Protein AF-K6TXE6-F1 (afdb_monomer)

Foldseek 3Di:
DVPVVVVVVVVVVVVVVVVVVVVVVVVVVVVLVLVQAAAAAEELQDPDADEAEHAPQSRDPVCCPPPNQKGKHKLDDDQRYADQDPDWFWKAKDWPQWPFDKFKDFPDPQQDRVRRTRVDTAGHRGGTMMMIITRFDNVQSPAQFSIWTKIWIAGDPPRHTRDIHTYTYGYPD

Solvent-accessible surface area (backbone atoms only — not comparable to full-atom values): 9444 Å² total; per-residue (Å²): 124,71,68,65,57,53,53,51,51,53,52,50,50,52,47,50,50,53,53,50,51,50,54,51,49,54,54,52,51,56,57,51,56,62,74,62,40,51,62,49,76,43,51,47,69,51,93,74,60,74,70,45,76,44,53,64,63,75,54,55,71,68,48,58,68,79,45,57,41,63,46,47,41,30,23,54,99,58,71,12,36,29,31,69,40,98,53,69,42,41,45,30,52,45,82,41,77,50,83,46,54,72,49,63,45,52,87,46,87,44,50,39,62,90,80,30,27,38,79,51,62,42,43,55,80,34,55,44,45,45,39,38,35,37,51,39,55,72,86,41,61,79,32,58,74,45,38,45,33,33,44,37,33,22,32,64,92,77,64,46,77,55,38,59,40,40,37,38,34,31,24,84,117

Structure (mmCIF, N/CA/C/O backbone):
data_AF-K6TXE6-F1
#
_entry.id   AF-K6TXE6-F1
#
loop_
_atom_site.group_PDB
_atom_site.id
_atom_site.type_symbol
_atom_site.label_atom_id
_atom_site.label_alt_id
_atom_site.label_comp_id
_atom_site.label_asym_id
_atom_site.label_entity_id
_atom_site.label_seq_id
_atom_site.pdbx_PDB_ins_code
_atom_site.Cartn_x
_atom_site.Cartn_y
_atom_site.Cartn_z
_atom_site.occupancy
_atom_site.B_iso_or_equiv
_atom_site.auth_seq_id
_atom_site.auth_comp_id
_atom_site.auth_asym_id
_atom_site.auth_atom_id
_atom_site.pdbx_PDB_model_num
ATOM 1 N N . MET A 1 1 ? 56.392 28.991 -5.593 1.00 51.69 1 MET A N 1
ATOM 2 C CA . MET A 1 1 ? 55.156 29.106 -4.774 1.00 51.69 1 MET A CA 1
ATOM 3 C C . MET A 1 1 ? 53.835 29.228 -5.558 1.00 51.69 1 MET A C 1
ATOM 5 O O . MET A 1 1 ? 52.816 28.867 -4.988 1.00 51.69 1 MET A O 1
ATOM 9 N N . LYS A 1 2 ? 53.797 29.640 -6.842 1.00 54.75 2 LYS A N 1
ATOM 10 C CA . LYS A 1 2 ? 52.536 29.821 -7.612 1.00 54.75 2 LYS A CA 1
ATOM 11 C C . LYS A 1 2 ? 51.724 28.534 -7.902 1.00 54.75 2 LYS A C 1
ATOM 13 O O . LYS A 1 2 ? 50.501 28.566 -7.829 1.00 54.75 2 LYS A O 1
ATOM 18 N N . ASN A 1 3 ? 52.370 27.384 -8.136 1.00 59.72 3 ASN A N 1
ATOM 19 C CA . ASN A 1 3 ? 51.672 26.141 -8.529 1.00 59.72 3 ASN A CA 1
ATOM 20 C C . ASN A 1 3 ? 50.821 25.477 -7.430 1.00 59.72 3 ASN A C 1
ATOM 22 O O . ASN A 1 3 ? 49.844 24.798 -7.743 1.00 59.72 3 ASN A O 1
ATOM 26 N N . LYS A 1 4 ? 51.159 25.656 -6.144 1.00 60.91 4 LYS A N 1
ATOM 27 C CA . LYS A 1 4 ? 50.385 25.059 -5.036 1.00 60.91 4 LYS A CA 1
ATOM 28 C C . LYS A 1 4 ? 49.002 25.706 -4.894 1.00 60.91 4 LYS A C 1
ATOM 30 O O . LYS A 1 4 ? 48.048 25.012 -4.560 1.00 60.91 4 LYS A O 1
ATOM 35 N N . ASN A 1 5 ? 48.890 27.000 -5.196 1.00 69.69 5 ASN A N 1
ATOM 36 C CA . ASN A 1 5 ? 47.626 27.731 -5.107 1.00 69.69 5 ASN A CA 1
ATOM 37 C C . ASN A 1 5 ? 46.694 27.389 -6.276 1.00 69.69 5 ASN A C 1
ATOM 39 O O . ASN A 1 5 ? 45.509 27.176 -6.054 1.00 69.69 5 ASN A O 1
ATOM 43 N N . ILE A 1 6 ? 47.235 27.210 -7.487 1.00 77.50 6 ILE A N 1
ATOM 44 C CA . ILE A 1 6 ? 46.453 26.796 -8.665 1.00 77.50 6 ILE A CA 1
ATOM 45 C C . ILE A 1 6 ? 45.873 25.386 -8.479 1.00 77.50 6 ILE A C 1
ATOM 47 O O . ILE A 1 6 ? 44.687 25.181 -8.712 1.00 77.50 6 ILE A O 1
ATOM 51 N N . LYS A 1 7 ? 46.660 24.421 -7.975 1.00 76.38 7 LYS A N 1
ATOM 52 C CA . LYS A 1 7 ? 46.147 23.070 -7.674 1.00 76.38 7 LYS A CA 1
ATOM 53 C C . LYS A 1 7 ? 45.032 23.089 -6.626 1.00 76.38 7 LYS A C 1
ATOM 55 O O . LYS A 1 7 ? 44.045 22.385 -6.792 1.00 76.38 7 LYS A O 1
ATOM 60 N N . LYS A 1 8 ? 45.156 23.913 -5.579 1.00 80.69 8 LYS A N 1
ATOM 61 C CA . LYS A 1 8 ? 44.095 24.082 -4.572 1.00 80.69 8 LYS A CA 1
ATOM 62 C C . LYS A 1 8 ? 42.823 24.686 -5.168 1.00 80.69 8 LYS A C 1
ATOM 64 O O . LYS A 1 8 ? 41.741 24.235 -4.820 1.00 80.69 8 LYS A O 1
ATOM 69 N N . ILE A 1 9 ? 42.950 25.647 -6.084 1.00 84.50 9 ILE A N 1
ATOM 70 C CA . ILE A 1 9 ? 41.806 26.240 -6.791 1.00 84.50 9 ILE A CA 1
ATOM 71 C C . ILE A 1 9 ? 41.118 25.194 -7.673 1.00 84.50 9 ILE A C 1
ATOM 73 O O . ILE A 1 9 ? 39.905 25.057 -7.591 1.00 84.50 9 ILE A O 1
ATOM 77 N N . ILE A 1 10 ? 41.873 24.406 -8.446 1.00 85.62 10 ILE A N 1
ATOM 78 C CA . ILE A 1 10 ? 41.312 23.342 -9.298 1.00 85.62 10 ILE A CA 1
ATOM 79 C C . ILE A 1 10 ? 40.612 22.271 -8.454 1.00 85.62 10 ILE A C 1
ATOM 81 O O . ILE A 1 10 ? 39.493 21.883 -8.772 1.00 85.62 10 ILE A O 1
ATOM 85 N N . VAL A 1 11 ? 41.241 21.816 -7.365 1.00 86.88 11 VAL A N 1
ATOM 86 C CA . VAL A 1 11 ? 40.638 20.828 -6.455 1.00 86.88 11 VAL A CA 1
ATOM 87 C C . VAL A 1 11 ? 39.376 21.390 -5.806 1.00 86.88 11 VAL A C 1
ATOM 89 O O . VAL A 1 11 ? 38.367 20.698 -5.778 1.00 86.88 11 VAL A O 1
ATOM 92 N N . SER A 1 12 ? 39.399 22.645 -5.348 1.00 85.88 12 SER A N 1
ATOM 93 C CA . SER A 1 12 ? 38.227 23.317 -4.775 1.00 85.88 12 SER A CA 1
ATOM 94 C C . SER A 1 12 ? 37.095 23.465 -5.795 1.00 85.88 12 SER A C 1
ATOM 96 O O . SER A 1 12 ? 35.938 23.222 -5.473 1.00 85.88 12 SER A O 1
ATOM 98 N N . PHE A 1 13 ? 37.426 23.795 -7.046 1.00 88.94 13 PHE A N 1
ATOM 99 C CA . PHE A 1 13 ? 36.456 23.936 -8.129 1.00 88.94 13 PHE A CA 1
ATOM 100 C C . PHE A 1 13 ? 35.832 22.592 -8.525 1.00 88.94 13 PHE A C 1
ATOM 102 O O . PHE A 1 13 ? 34.618 22.499 -8.676 1.00 88.94 13 PHE A O 1
ATOM 109 N N . MET A 1 14 ? 36.638 21.529 -8.614 1.00 88.25 14 MET A N 1
ATOM 110 C CA . MET A 1 14 ? 36.147 20.159 -8.802 1.00 88.25 14 MET A CA 1
ATOM 111 C C . MET A 1 14 ? 35.228 19.734 -7.656 1.00 88.25 14 MET A C 1
ATOM 113 O O . MET A 1 14 ? 34.134 19.235 -7.909 1.00 88.25 14 MET A O 1
ATOM 117 N N . LEU A 1 15 ? 35.630 19.996 -6.407 1.00 89.50 15 LEU A N 1
ATOM 118 C CA . LEU A 1 15 ? 34.803 19.726 -5.232 1.00 89.50 15 LEU A CA 1
ATOM 119 C C . LEU A 1 15 ? 33.471 20.468 -5.331 1.00 89.50 15 LEU A C 1
ATOM 121 O O . LEU A 1 15 ? 32.432 19.826 -5.246 1.00 89.50 15 LEU A O 1
ATOM 125 N N . PHE A 1 16 ? 33.500 21.770 -5.619 1.00 89.88 16 PHE A N 1
ATOM 126 C CA . PHE A 1 16 ? 32.311 22.605 -5.783 1.00 89.88 16 PHE A CA 1
ATOM 127 C C . PHE A 1 16 ? 31.367 22.092 -6.878 1.00 89.88 16 PHE A C 1
ATOM 129 O O . PHE A 1 16 ? 30.156 22.042 -6.665 1.00 89.88 16 PHE A O 1
ATOM 136 N N . ILE A 1 17 ? 31.898 21.666 -8.029 1.00 89.62 17 ILE A N 1
ATOM 137 C CA . ILE A 1 17 ? 31.092 21.057 -9.096 1.00 89.62 17 ILE A CA 1
ATOM 138 C C . ILE A 1 17 ? 30.454 19.757 -8.600 1.00 89.62 17 ILE A C 1
ATOM 140 O O . ILE A 1 17 ? 29.251 19.567 -8.768 1.00 89.62 17 ILE A O 1
ATOM 144 N N . THR A 1 18 ? 31.219 18.874 -7.952 1.00 85.69 18 THR A N 1
ATOM 145 C CA . THR A 1 18 ? 30.689 17.589 -7.466 1.00 85.69 18 THR A CA 1
ATOM 146 C C . THR A 1 18 ? 29.635 17.749 -6.367 1.00 85.69 18 THR A C 1
ATOM 148 O O . THR A 1 18 ? 28.613 17.061 -6.407 1.00 85.69 18 THR A O 1
ATOM 151 N N . THR A 1 19 ? 29.800 18.684 -5.425 1.00 85.19 19 THR A N 1
ATOM 152 C CA . THR A 1 19 ? 28.760 18.979 -4.424 1.00 85.19 19 THR A CA 1
ATOM 153 C C . THR A 1 19 ? 27.543 19.648 -5.047 1.00 85.19 19 THR A C 1
ATOM 155 O O . THR A 1 19 ? 26.418 19.294 -4.710 1.00 85.19 19 THR A O 1
ATOM 158 N N . SER A 1 20 ? 27.730 20.556 -6.006 1.00 82.00 20 SER A N 1
ATOM 159 C CA . SER A 1 20 ? 26.603 21.199 -6.692 1.00 82.00 20 SER A CA 1
ATOM 160 C C . SER A 1 20 ? 25.778 20.184 -7.489 1.00 82.00 20 SER A C 1
ATOM 162 O O . SER A 1 20 ? 24.554 20.155 -7.374 1.00 82.00 20 SER A O 1
ATOM 164 N N . LEU A 1 21 ? 26.436 19.294 -8.240 1.00 82.88 21 LEU A N 1
ATOM 165 C CA . LEU A 1 21 ? 25.768 18.238 -9.006 1.00 82.88 21 LEU A CA 1
ATOM 166 C C . LEU A 1 21 ? 25.046 17.232 -8.104 1.00 82.88 21 LEU A C 1
ATOM 168 O O . LEU A 1 21 ? 23.936 16.819 -8.432 1.00 82.88 21 LEU A O 1
ATOM 172 N N . THR A 1 22 ? 25.626 16.859 -6.960 1.00 77.00 22 THR A N 1
ATOM 173 C CA . THR A 1 22 ? 24.961 15.942 -6.018 1.00 77.00 22 THR A CA 1
ATOM 174 C C . THR A 1 22 ? 23.743 16.582 -5.356 1.00 77.00 22 THR A C 1
ATOM 176 O O . THR A 1 22 ? 22.701 15.935 -5.287 1.00 77.00 22 THR A O 1
ATOM 179 N N . ILE A 1 23 ? 23.806 17.855 -4.947 1.00 77.25 23 ILE A N 1
ATOM 180 C CA . ILE A 1 23 ? 22.653 18.569 -4.365 1.00 77.25 23 ILE A CA 1
ATOM 181 C C . ILE A 1 23 ? 21.515 18.698 -5.386 1.00 77.25 23 ILE A C 1
ATOM 183 O O . ILE A 1 23 ? 20.365 18.387 -5.069 1.00 77.25 23 ILE A O 1
ATOM 187 N N . ILE A 1 24 ? 21.828 19.106 -6.620 1.00 72.88 24 ILE A N 1
ATOM 188 C CA . ILE A 1 24 ? 20.832 19.227 -7.695 1.00 72.88 24 ILE A CA 1
ATOM 189 C C . ILE A 1 24 ? 20.238 17.851 -8.023 1.00 72.88 24 ILE A C 1
ATOM 191 O O . ILE A 1 24 ? 19.017 17.721 -8.122 1.00 72.88 24 ILE A O 1
ATOM 195 N N . GLY A 1 25 ? 21.078 16.818 -8.129 1.00 69.88 25 GLY A N 1
ATOM 196 C CA . GLY A 1 25 ? 20.651 15.444 -8.393 1.00 69.88 25 GLY A CA 1
ATOM 197 C C . GLY A 1 25 ? 19.723 14.889 -7.311 1.00 69.88 25 GLY A C 1
ATOM 198 O O . GLY A 1 25 ? 18.673 14.337 -7.633 1.00 69.88 25 GLY A O 1
ATOM 199 N N . LEU A 1 26 ? 20.050 15.096 -6.031 1.00 70.75 26 LEU A N 1
ATOM 200 C CA . LEU A 1 26 ? 19.213 14.674 -4.901 1.00 70.75 26 LEU A CA 1
ATOM 201 C C . LEU A 1 26 ? 17.864 15.409 -4.874 1.00 70.75 26 LEU A C 1
ATOM 203 O O . LEU A 1 26 ? 16.829 14.787 -4.626 1.00 70.75 26 LEU A O 1
ATOM 207 N N . GLY A 1 27 ? 17.856 16.714 -5.163 1.00 67.06 27 GLY A N 1
ATOM 208 C CA . GLY A 1 27 ? 16.628 17.510 -5.248 1.00 67.06 27 GLY A CA 1
ATOM 209 C C . GLY A 1 27 ? 15.707 17.056 -6.383 1.00 67.06 27 GLY A C 1
ATOM 210 O O . GLY A 1 27 ? 14.511 16.848 -6.166 1.00 67.06 27 GLY A O 1
ATOM 211 N N . TYR A 1 28 ? 16.263 16.833 -7.578 1.00 68.62 28 TYR A N 1
ATOM 212 C CA . TYR A 1 28 ? 15.516 16.296 -8.721 1.00 68.62 28 TYR A CA 1
ATOM 213 C C . TYR A 1 28 ? 14.968 14.895 -8.445 1.00 68.62 28 TYR A C 1
ATOM 215 O O . TYR A 1 28 ? 13.803 14.626 -8.738 1.00 68.62 28 TYR A O 1
ATOM 223 N N . TYR A 1 29 ? 15.772 14.024 -7.832 1.00 65.12 29 TYR A N 1
ATOM 224 C CA . TYR A 1 29 ? 15.369 12.662 -7.490 1.00 65.12 29 TYR A CA 1
ATOM 225 C C . TYR A 1 29 ? 14.166 12.641 -6.537 1.00 65.12 29 TYR A C 1
ATOM 227 O O . TYR A 1 29 ? 13.167 11.976 -6.812 1.00 65.12 29 TYR A O 1
ATOM 235 N N . LYS A 1 30 ? 14.204 13.438 -5.459 1.00 64.56 30 LYS A N 1
ATOM 236 C CA . LYS A 1 30 ? 13.094 13.538 -4.496 1.00 64.56 30 LYS A CA 1
ATOM 237 C C . LYS A 1 30 ? 11.803 14.047 -5.147 1.00 64.56 30 LYS A C 1
ATOM 239 O O . LYS A 1 30 ? 10.723 13.531 -4.863 1.00 64.56 30 LYS A O 1
ATOM 244 N N . ASN A 1 31 ? 11.910 15.037 -6.032 1.00 60.38 31 ASN A N 1
ATOM 245 C CA . ASN A 1 31 ? 10.752 15.604 -6.723 1.00 60.38 31 ASN A CA 1
ATOM 246 C C . ASN A 1 31 ? 10.145 14.638 -7.753 1.00 60.38 31 ASN A C 1
ATOM 248 O O . ASN A 1 31 ? 8.926 14.642 -7.919 1.00 60.38 31 ASN A O 1
ATOM 252 N N . SER A 1 32 ? 10.959 13.803 -8.412 1.00 60.16 32 SER A N 1
ATOM 253 C CA . SER A 1 32 ? 10.465 12.753 -9.321 1.00 60.16 32 SER A CA 1
ATOM 254 C C . SER A 1 32 ? 9.662 11.701 -8.558 1.00 60.16 32 SER A C 1
ATOM 256 O O . SER A 1 32 ? 8.524 11.421 -8.918 1.00 60.16 32 SER A O 1
ATOM 258 N N . LEU A 1 33 ? 10.192 11.208 -7.432 1.00 61.75 33 LEU A N 1
ATOM 259 C CA . LEU A 1 33 ? 9.519 10.192 -6.611 1.00 61.75 33 LEU A CA 1
ATOM 260 C C . LEU A 1 33 ? 8.149 10.647 -6.082 1.00 61.75 33 LEU A C 1
ATOM 262 O O . LEU A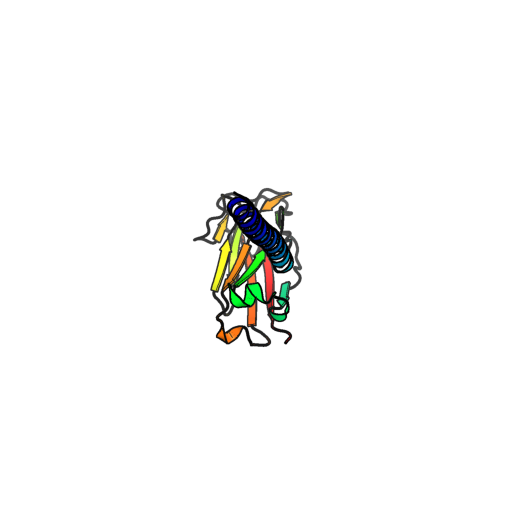 1 33 ? 7.206 9.859 -6.038 1.00 61.75 33 LEU A O 1
ATOM 266 N N .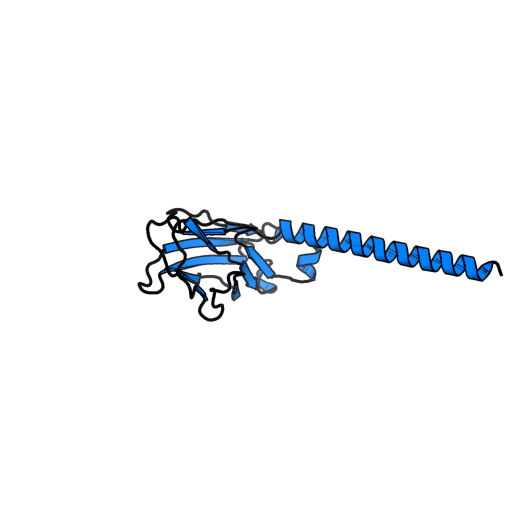 SER A 1 34 ? 8.024 11.925 -5.709 1.00 59.84 34 SER A N 1
ATOM 267 C CA . SER A 1 34 ? 6.756 12.496 -5.228 1.00 59.84 34 SER A CA 1
ATOM 268 C C . SER A 1 34 ? 5.676 12.530 -6.319 1.00 59.84 34 SER A C 1
ATOM 270 O O . SER A 1 34 ? 4.505 12.305 -6.035 1.00 59.84 34 SER A O 1
ATOM 272 N N . LYS A 1 35 ? 6.064 12.760 -7.581 1.00 61.44 35 LYS A N 1
ATOM 273 C CA . LYS A 1 35 ? 5.139 12.749 -8.729 1.00 61.44 35 LYS A CA 1
ATOM 274 C C . LYS A 1 35 ? 4.747 11.338 -9.173 1.00 61.44 35 LYS A C 1
ATOM 276 O O . LYS A 1 35 ? 3.713 11.170 -9.805 1.00 61.44 35 LYS A O 1
ATOM 281 N N . GLU A 1 36 ? 5.573 10.346 -8.855 1.00 62.97 36 GLU A N 1
ATOM 282 C CA . GLU A 1 36 ? 5.404 8.949 -9.275 1.00 62.97 36 GLU A CA 1
ATOM 283 C C . GLU A 1 36 ? 4.610 8.098 -8.273 1.00 62.97 36 GLU A C 1
ATOM 285 O O . GLU A 1 36 ? 4.328 6.933 -8.555 1.00 62.97 36 GLU A O 1
ATOM 290 N N . THR A 1 37 ? 4.260 8.648 -7.107 1.00 70.06 37 THR A N 1
ATOM 291 C CA . THR A 1 37 ? 3.416 7.971 -6.114 1.00 70.06 37 THR A CA 1
ATOM 292 C C . THR A 1 37 ? 1.963 8.349 -6.369 1.00 70.06 37 THR A C 1
ATOM 294 O O . THR A 1 37 ? 1.591 9.511 -6.200 1.00 70.06 37 THR A O 1
ATOM 297 N N . ALA A 1 38 ? 1.126 7.385 -6.759 1.00 78.44 38 ALA A N 1
ATOM 298 C CA . ALA A 1 38 ? -0.309 7.641 -6.831 1.00 78.44 38 ALA A CA 1
ATOM 299 C C . ALA A 1 38 ? -0.853 7.819 -5.411 1.00 78.44 38 ALA A C 1
ATOM 301 O O . ALA A 1 38 ? -0.570 7.010 -4.525 1.00 78.44 38 ALA A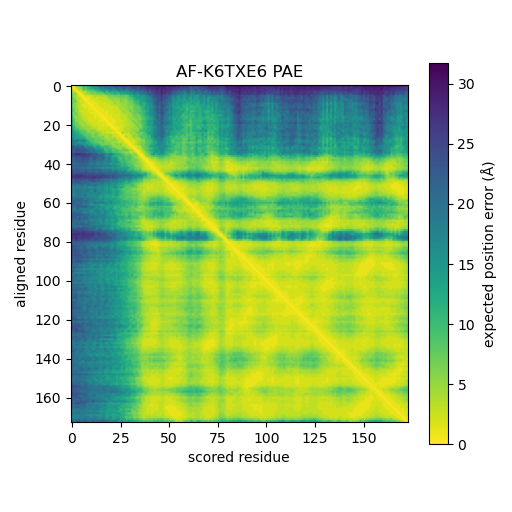 O 1
ATOM 302 N N . ALA A 1 39 ? -1.604 8.899 -5.203 1.00 80.75 39 ALA A N 1
ATOM 303 C CA . ALA A 1 39 ? -2.242 9.200 -3.934 1.00 80.75 39 ALA A CA 1
ATOM 304 C C . ALA A 1 39 ? -3.745 8.930 -4.027 1.00 80.75 39 ALA A C 1
ATOM 306 O O . ALA A 1 39 ? -4.382 9.349 -4.994 1.00 80.75 39 ALA A O 1
ATOM 307 N N . PHE A 1 40 ? -4.322 8.290 -3.013 1.00 83.44 40 PHE A N 1
ATOM 308 C CA . PHE A 1 40 ? -5.774 8.186 -2.875 1.00 83.44 40 PHE A CA 1
ATOM 309 C C . PHE A 1 40 ? -6.232 8.592 -1.482 1.00 83.44 40 PHE A C 1
ATOM 311 O O . PHE A 1 40 ? -5.498 8.456 -0.510 1.00 83.44 40 PHE A O 1
ATOM 318 N N . ASN A 1 41 ? -7.461 9.086 -1.394 1.00 86.62 41 ASN A N 1
ATOM 319 C CA . ASN A 1 41 ? -8.130 9.316 -0.124 1.00 86.62 41 ASN A CA 1
ATOM 320 C C . ASN A 1 41 ? -9.356 8.417 -0.064 1.00 86.62 41 ASN A C 1
ATOM 322 O O . ASN A 1 41 ? -10.090 8.314 -1.048 1.00 86.62 41 ASN A O 1
ATOM 326 N N . LEU A 1 42 ? -9.578 7.798 1.087 1.00 88.81 42 LEU A N 1
ATOM 327 C CA . LEU A 1 42 ? -10.705 6.912 1.323 1.00 88.81 42 LEU A CA 1
ATOM 328 C C . LEU A 1 42 ? -11.496 7.401 2.529 1.00 88.81 42 LEU A C 1
ATOM 330 O O . LEU A 1 42 ? -10.942 7.597 3.610 1.00 88.81 42 LEU A O 1
ATOM 334 N N . LYS A 1 43 ? -12.806 7.542 2.363 1.00 90.81 43 LYS A N 1
ATOM 335 C CA . LYS A 1 43 ? -13.734 7.595 3.488 1.00 90.81 43 LYS A CA 1
ATOM 336 C C . LYS A 1 43 ? -14.373 6.230 3.637 1.00 90.81 43 LYS A C 1
ATOM 338 O O . LYS A 1 43 ? -14.848 5.657 2.660 1.00 90.81 43 LYS A O 1
ATOM 343 N N . LEU A 1 44 ? -14.352 5.685 4.842 1.00 88.50 44 LEU A N 1
ATOM 344 C CA . LEU A 1 44 ? -14.744 4.295 5.053 1.00 88.50 44 LEU A CA 1
ATOM 345 C C . LEU A 1 44 ? -16.243 4.046 4.813 1.00 88.50 44 LEU A C 1
ATOM 347 O O . LEU A 1 44 ? -16.599 2.931 4.458 1.00 88.50 44 LEU A O 1
ATOM 351 N N . ASN A 1 45 ? -17.097 5.068 4.891 1.00 87.25 45 ASN A N 1
ATOM 352 C CA . ASN A 1 45 ? -18.525 4.991 4.567 1.00 87.25 45 ASN A CA 1
ATOM 353 C C . ASN A 1 45 ? -18.858 5.290 3.086 1.00 87.25 45 ASN A C 1
ATOM 355 O O . ASN A 1 45 ? -20.028 5.223 2.693 1.00 87.25 45 ASN A O 1
ATOM 359 N N . ASP A 1 46 ? -17.876 5.644 2.246 1.00 84.00 46 ASP A N 1
ATOM 360 C CA . ASP A 1 46 ? -18.142 5.960 0.838 1.00 84.00 46 ASP A CA 1
ATOM 361 C C . ASP A 1 46 ? -18.501 4.690 0.056 1.00 84.00 46 ASP A C 1
ATOM 363 O O . ASP A 1 46 ? -17.704 3.769 -0.085 1.00 84.00 46 ASP A O 1
ATOM 367 N N . LYS A 1 47 ? -19.701 4.657 -0.529 1.00 72.00 47 LYS A N 1
ATOM 368 C CA . LYS A 1 47 ? -20.206 3.488 -1.277 1.00 72.00 47 LYS A CA 1
ATOM 369 C C . LYS A 1 47 ? -19.620 3.327 -2.683 1.00 72.00 47 LYS A C 1
ATOM 371 O O . LYS A 1 47 ? -19.938 2.356 -3.367 1.00 72.00 47 LYS A O 1
ATOM 376 N N . LYS A 1 48 ? -18.843 4.300 -3.159 1.00 75.88 48 LYS A N 1
ATOM 377 C CA . LYS A 1 48 ? -18.215 4.280 -4.484 1.00 75.88 48 LYS A CA 1
ATOM 378 C C . LYS A 1 48 ? -16.816 4.858 -4.393 1.00 75.88 48 LYS A C 1
ATOM 380 O O . LYS A 1 48 ? -16.660 6.065 -4.229 1.00 75.88 48 LYS A O 1
ATOM 385 N N . VAL A 1 49 ? -15.826 3.994 -4.567 1.00 84.12 49 VAL A N 1
ATOM 386 C CA . VAL A 1 49 ? -14.433 4.389 -4.754 1.00 84.12 49 VAL A CA 1
ATOM 387 C C . VAL A 1 49 ? -14.086 4.215 -6.227 1.00 84.12 49 VAL A C 1
ATOM 389 O O . VAL A 1 49 ? -14.374 3.177 -6.820 1.00 84.12 49 VAL A O 1
ATOM 392 N N . ASN A 1 50 ? -13.508 5.250 -6.834 1.00 86.38 50 ASN A N 1
ATOM 393 C CA . ASN A 1 50 ? -13.047 5.178 -8.217 1.00 86.38 50 ASN A CA 1
ATOM 394 C C . ASN A 1 50 ? -11.814 4.275 -8.319 1.00 86.38 50 ASN A C 1
ATOM 396 O O . ASN A 1 50 ? -10.954 4.307 -7.438 1.00 86.38 50 ASN A O 1
ATOM 400 N N . THR A 1 51 ? -11.700 3.535 -9.423 1.00 88.56 51 THR A N 1
ATOM 401 C CA . THR A 1 51 ? -10.503 2.746 -9.725 1.00 88.56 51 THR A CA 1
ATOM 402 C C . THR A 1 51 ? -9.277 3.640 -9.808 1.00 88.56 51 THR A C 1
ATOM 404 O O . THR A 1 51 ? -9.254 4.630 -10.543 1.00 88.56 51 THR A O 1
ATOM 407 N N . ILE A 1 52 ? -8.243 3.273 -9.059 1.00 89.81 52 ILE A N 1
ATOM 408 C CA . ILE A 1 52 ? -6.930 3.898 -9.160 1.00 89.81 52 ILE A CA 1
ATOM 409 C C . ILE A 1 52 ? -6.215 3.243 -10.333 1.00 89.81 52 ILE A C 1
ATOM 411 O O . ILE A 1 52 ? -5.868 2.067 -10.271 1.00 89.81 52 ILE A O 1
ATOM 415 N N . ILE A 1 53 ? -5.983 4.013 -11.392 1.00 89.56 53 ILE A N 1
ATOM 416 C CA . ILE A 1 53 ? -5.219 3.556 -12.551 1.00 89.56 53 ILE A CA 1
ATOM 417 C C . ILE A 1 53 ? -3.788 4.070 -12.411 1.00 89.56 53 ILE A C 1
ATOM 419 O O . ILE A 1 53 ? -3.551 5.280 -12.385 1.00 89.56 53 ILE A O 1
ATOM 423 N N . TYR A 1 54 ? -2.836 3.148 -12.321 1.00 89.25 54 TYR A N 1
ATOM 424 C CA . TYR A 1 54 ? -1.409 3.433 -12.329 1.00 89.25 54 TYR A CA 1
ATOM 425 C C . TYR A 1 54 ? -0.799 2.996 -13.654 1.00 89.25 54 TYR A C 1
ATOM 427 O O . TYR A 1 54 ? -0.852 1.825 -14.015 1.00 89.25 54 TYR A O 1
ATOM 435 N N . ASP A 1 55 ? -0.164 3.925 -14.359 1.00 88.62 55 ASP A N 1
ATOM 436 C CA . ASP A 1 55 ? 0.495 3.630 -15.625 1.00 88.62 55 ASP A CA 1
ATOM 437 C C . ASP A 1 55 ? 2.018 3.616 -15.463 1.00 88.62 55 ASP A C 1
ATOM 439 O O . ASP A 1 55 ? 2.652 4.653 -15.242 1.00 88.62 55 ASP A O 1
ATOM 443 N N . VAL A 1 56 ? 2.618 2.433 -15.612 1.00 88.31 56 VAL A N 1
ATOM 444 C CA . VAL A 1 56 ? 4.073 2.229 -15.497 1.00 88.31 56 VAL A CA 1
ATOM 445 C C . VAL A 1 56 ? 4.854 2.928 -16.608 1.00 88.31 56 VAL A C 1
ATOM 447 O O . VAL A 1 56 ? 6.065 3.137 -16.488 1.00 88.31 56 VAL A O 1
ATOM 450 N N . ALA A 1 57 ? 4.189 3.320 -17.698 1.00 85.62 57 ALA A N 1
ATOM 451 C CA . ALA A 1 57 ? 4.797 4.102 -18.766 1.00 85.62 57 ALA A CA 1
ATOM 452 C C . ALA A 1 57 ? 5.274 5.479 -18.284 1.00 85.62 57 ALA A C 1
ATOM 454 O O . ALA A 1 57 ? 6.256 5.992 -18.838 1.00 85.62 57 ALA A O 1
ATOM 455 N N . ASN A 1 58 ? 4.609 6.024 -17.257 1.00 83.19 58 ASN A N 1
ATOM 456 C CA . ASN A 1 58 ? 4.843 7.354 -16.695 1.00 83.19 58 ASN A CA 1
ATOM 457 C C . ASN A 1 58 ? 5.977 7.393 -15.656 1.00 83.19 58 ASN A C 1
ATOM 459 O O . ASN A 1 58 ? 6.331 8.474 -15.187 1.00 83.19 58 ASN A O 1
ATOM 463 N N . GLU A 1 59 ? 6.576 6.250 -15.306 1.00 80.69 59 GLU A N 1
ATOM 464 C CA . GLU A 1 59 ? 7.720 6.213 -14.391 1.00 80.69 59 GLU A CA 1
ATOM 465 C C . GLU A 1 59 ? 8.990 6.798 -15.027 1.00 80.69 59 GLU A C 1
ATOM 467 O O . GLU A 1 59 ? 9.358 6.478 -16.166 1.00 80.69 59 GLU A O 1
ATOM 472 N N . GLY A 1 60 ? 9.719 7.617 -14.262 1.00 77.88 60 GLY A N 1
ATOM 473 C CA . GLY A 1 60 ? 10.989 8.183 -14.689 1.00 77.88 60 GLY A CA 1
ATOM 474 C C . GLY A 1 60 ? 12.049 7.114 -14.975 1.00 77.88 60 GLY A C 1
ATOM 475 O O . GLY A 1 60 ? 12.152 6.093 -14.291 1.00 77.88 60 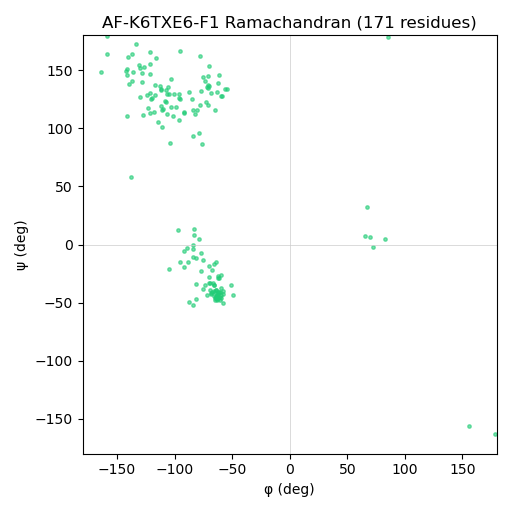GLY A O 1
ATOM 476 N N . ILE A 1 61 ? 12.905 7.380 -15.969 1.00 76.25 61 ILE A N 1
ATOM 477 C CA . ILE A 1 61 ? 14.024 6.500 -16.358 1.00 76.25 61 ILE A CA 1
ATOM 478 C C . ILE A 1 61 ? 14.877 6.066 -15.147 1.00 76.25 61 ILE A C 1
ATOM 480 O O . ILE A 1 61 ? 15.173 4.873 -15.051 1.00 76.25 61 ILE A O 1
ATOM 484 N N . PRO A 1 62 ? 15.237 6.952 -14.191 1.00 75.56 62 PRO A N 1
ATOM 485 C CA . PRO A 1 62 ? 16.020 6.541 -13.027 1.00 75.56 62 PRO A CA 1
ATOM 486 C C . PRO A 1 62 ? 15.334 5.459 -12.180 1.00 75.56 62 PRO A C 1
ATOM 488 O O . PRO A 1 62 ? 15.984 4.484 -11.805 1.00 75.56 62 PRO A O 1
ATOM 491 N N . LYS A 1 63 ? 14.023 5.576 -11.920 1.00 76.75 63 LYS A N 1
ATOM 492 C CA . LYS A 1 63 ? 13.273 4.590 -11.125 1.00 76.75 63 LYS A CA 1
ATOM 493 C C . LYS A 1 63 ? 13.169 3.251 -11.849 1.00 76.75 63 LYS A C 1
ATOM 495 O O . LYS A 1 63 ? 13.427 2.216 -11.241 1.00 76.75 63 LYS A O 1
ATOM 500 N N . ARG A 1 64 ? 12.929 3.272 -13.165 1.00 77.25 64 ARG A N 1
ATOM 501 C CA . ARG A 1 64 ? 12.899 2.057 -14.003 1.00 77.25 64 ARG A CA 1
ATOM 502 C C . ARG A 1 64 ? 14.223 1.285 -13.977 1.00 77.25 64 ARG A C 1
ATOM 504 O O . ARG A 1 64 ? 14.216 0.076 -14.179 1.00 77.25 64 ARG A O 1
ATOM 511 N N . ILE A 1 65 ? 15.347 1.959 -13.723 1.00 76.00 65 ILE A N 1
ATOM 512 C CA . ILE A 1 65 ? 16.674 1.330 -13.627 1.00 76.00 65 ILE A CA 1
ATOM 513 C C . ILE A 1 65 ? 16.956 0.834 -12.205 1.00 76.00 65 ILE A C 1
ATOM 515 O O . ILE A 1 65 ? 17.384 -0.305 -12.026 1.00 76.00 65 ILE A O 1
ATOM 519 N N . VAL A 1 66 ? 16.741 1.681 -11.194 1.00 77.38 66 VAL A N 1
ATOM 520 C CA . VAL A 1 66 ? 17.153 1.395 -9.808 1.00 77.38 66 VAL A CA 1
ATOM 521 C C . VAL A 1 66 ? 16.152 0.487 -9.088 1.00 77.38 66 VAL A C 1
ATOM 523 O O . VAL A 1 66 ? 16.553 -0.332 -8.265 1.00 77.38 66 VAL A O 1
ATOM 526 N N . GLN A 1 67 ? 14.857 0.609 -9.391 1.00 79.56 67 GLN A N 1
ATOM 527 C CA . GLN A 1 67 ? 13.770 -0.135 -8.741 1.00 79.56 67 GLN A CA 1
ATOM 528 C C . GLN A 1 67 ? 12.723 -0.624 -9.761 1.00 79.56 67 GLN A C 1
ATOM 530 O O . GLN A 1 67 ? 11.544 -0.280 -9.654 1.00 79.56 67 GLN A O 1
ATOM 535 N N . PRO A 1 68 ? 13.122 -1.423 -10.769 1.00 81.19 68 PRO A N 1
ATOM 536 C CA . PRO A 1 68 ? 12.192 -1.906 -11.783 1.00 81.19 68 PRO A CA 1
ATOM 537 C C . PRO A 1 68 ? 11.068 -2.732 -11.154 1.00 81.19 68 PRO A C 1
ATOM 539 O O . PRO A 1 68 ? 11.339 -3.700 -10.444 1.00 81.19 68 PRO A O 1
ATOM 542 N N . GLY A 1 69 ? 9.822 -2.371 -11.467 1.00 81.94 69 GLY A N 1
ATOM 543 C CA . GLY A 1 69 ? 8.631 -3.118 -11.056 1.00 81.94 69 GLY A CA 1
ATOM 544 C C . GLY A 1 69 ? 8.149 -2.816 -9.644 1.00 81.94 69 GLY A C 1
ATOM 545 O O . GLY A 1 69 ? 7.204 -3.455 -9.195 1.00 81.94 69 GLY A O 1
ATOM 546 N N . LYS A 1 70 ? 8.766 -1.857 -8.945 1.00 88.31 70 LYS A N 1
ATOM 547 C CA . LYS A 1 70 ? 8.319 -1.434 -7.620 1.00 88.31 70 LYS A CA 1
ATOM 548 C C . LYS A 1 70 ? 7.425 -0.205 -7.727 1.00 88.31 70 LYS A C 1
ATOM 550 O O . LYS A 1 70 ? 7.902 0.908 -7.956 1.00 88.31 70 LYS A O 1
ATOM 555 N N . ILE A 1 71 ? 6.132 -0.408 -7.518 1.00 87.94 71 ILE A N 1
ATOM 556 C CA . ILE A 1 71 ? 5.127 0.655 -7.583 1.00 87.94 71 ILE A CA 1
ATOM 557 C C . ILE A 1 71 ? 4.587 0.891 -6.189 1.00 87.94 71 ILE A C 1
ATOM 559 O O . ILE A 1 71 ? 4.254 -0.059 -5.492 1.00 87.94 71 ILE A O 1
ATOM 563 N N . THR A 1 72 ? 4.478 2.153 -5.787 1.00 88.25 72 THR A N 1
ATOM 564 C CA . THR A 1 72 ? 3.905 2.512 -4.493 1.00 88.25 72 THR A CA 1
ATOM 565 C C . THR A 1 72 ? 2.699 3.408 -4.709 1.00 88.25 72 THR A C 1
ATOM 567 O O . THR A 1 72 ? 2.789 4.455 -5.353 1.00 88.25 72 THR A O 1
ATOM 570 N N . VAL A 1 73 ? 1.574 2.984 -4.148 1.00 88.00 73 VAL A N 1
ATOM 571 C CA . VAL A 1 73 ? 0.345 3.758 -4.021 1.00 88.00 73 VAL A CA 1
ATOM 572 C C . VAL A 1 73 ? 0.209 4.112 -2.547 1.00 88.00 73 VAL A C 1
ATOM 574 O O . VAL A 1 73 ? 0.248 3.242 -1.682 1.00 88.00 73 VAL A O 1
ATOM 577 N N . SER A 1 74 ? 0.111 5.396 -2.239 1.00 86.81 74 SER A N 1
ATOM 578 C CA . SER A 1 74 ? 0.032 5.895 -0.867 1.00 86.81 74 SER A CA 1
ATOM 579 C C . SER A 1 74 ? -1.304 6.577 -0.644 1.00 86.81 74 SER A C 1
ATOM 581 O O . SER A 1 74 ? -1.950 7.033 -1.582 1.00 86.81 74 SER A O 1
ATOM 583 N N . THR A 1 75 ? -1.707 6.728 0.607 1.00 83.06 75 THR A N 1
ATOM 584 C CA . THR A 1 75 ? -2.863 7.557 0.941 1.00 83.06 75 THR A CA 1
ATOM 585 C C . THR A 1 75 ? -2.519 9.060 1.057 1.00 83.06 75 THR A C 1
ATOM 587 O O . THR A 1 75 ? -3.300 9.845 1.582 1.00 83.06 75 THR A O 1
ATOM 590 N N . GLY A 1 76 ? -1.331 9.484 0.597 1.00 67.75 76 GLY A N 1
ATOM 591 C CA . GLY A 1 76 ? -0.901 10.891 0.522 1.00 67.75 76 GLY A CA 1
ATOM 592 C C . GLY A 1 76 ? -0.285 11.476 1.808 1.00 67.75 76 GLY A C 1
ATOM 593 O O . GLY A 1 76 ? -0.166 10.809 2.835 1.00 67.75 76 GLY A O 1
ATOM 594 N N . HIS A 1 77 ? 0.143 12.751 1.751 1.00 57.25 77 HIS A N 1
ATOM 595 C CA . HIS A 1 77 ? 0.629 13.511 2.918 1.00 57.25 77 HIS A CA 1
ATOM 596 C C . HIS A 1 77 ? -0.560 13.963 3.782 1.00 57.25 77 HIS A C 1
ATOM 598 O O . HIS A 1 77 ? -1.075 15.067 3.615 1.00 57.25 77 HIS A O 1
ATOM 604 N N . GLY A 1 78 ? -1.013 13.107 4.697 1.00 63.62 78 GLY A N 1
ATOM 605 C CA . GLY A 1 78 ? -2.076 13.439 5.642 1.00 63.62 78 GLY A CA 1
ATOM 606 C C . GLY A 1 78 ? -2.819 12.220 6.177 1.00 63.62 78 GLY A C 1
ATOM 607 O O . GLY A 1 78 ? -2.298 11.106 6.204 1.00 63.62 78 GLY A O 1
ATOM 608 N N . VAL A 1 79 ? -4.051 12.469 6.620 1.00 65.62 79 VAL A N 1
ATOM 609 C CA . VAL A 1 79 ? -5.000 11.451 7.069 1.00 65.62 79 VAL A CA 1
ATOM 610 C C . VAL A 1 79 ? -5.707 10.899 5.832 1.00 65.62 79 VAL A C 1
ATOM 612 O O . VAL A 1 79 ? -6.655 11.504 5.341 1.00 65.62 79 VAL A O 1
ATOM 615 N N . GLY A 1 80 ? -5.182 9.811 5.279 1.00 78.19 80 GLY A N 1
ATOM 616 C CA . GLY A 1 80 ? -5.579 9.343 3.955 1.00 78.19 80 GLY A CA 1
ATOM 617 C C . GLY A 1 80 ? -6.722 8.321 3.940 1.00 78.19 80 GLY A C 1
ATOM 618 O O . GLY A 1 80 ? -7.409 8.177 2.933 1.00 78.19 80 GLY A O 1
ATOM 619 N N . ILE A 1 81 ? -6.988 7.655 5.065 1.00 89.19 81 ILE A N 1
ATOM 620 C CA . ILE A 1 81 ? -8.186 6.836 5.286 1.00 89.19 81 ILE A CA 1
ATOM 621 C C . ILE A 1 81 ? -8.914 7.392 6.497 1.00 89.19 81 ILE A C 1
ATOM 623 O O . ILE A 1 81 ? -8.392 7.314 7.607 1.00 89.19 81 ILE A O 1
ATOM 627 N N . ILE A 1 82 ? -10.105 7.946 6.300 1.00 92.44 82 ILE A N 1
ATOM 628 C CA . ILE A 1 82 ? -10.895 8.599 7.346 1.00 92.44 82 ILE A CA 1
ATOM 629 C C . ILE A 1 82 ? -12.068 7.699 7.728 1.00 92.44 82 ILE A C 1
ATOM 631 O O . ILE A 1 82 ? -12.837 7.264 6.870 1.00 92.44 82 ILE A O 1
ATOM 635 N N . ASN A 1 83 ? -12.238 7.460 9.029 1.00 93.19 83 ASN A N 1
ATOM 636 C CA . ASN A 1 83 ? -13.468 6.887 9.556 1.00 93.19 83 ASN A CA 1
ATOM 637 C C . ASN A 1 83 ? -14.533 7.985 9.653 1.00 93.19 83 ASN A C 1
ATOM 639 O O . ASN A 1 83 ? -14.592 8.727 10.632 1.00 93.19 83 ASN A O 1
ATOM 643 N N . ASP A 1 84 ? -15.386 8.088 8.645 1.00 90.81 84 ASP A N 1
ATOM 644 C CA . ASP A 1 84 ? -16.542 8.986 8.610 1.00 90.81 84 ASP A CA 1
ATOM 645 C C . ASP A 1 84 ? -17.854 8.288 9.013 1.00 90.81 84 ASP A C 1
ATOM 647 O O . ASP A 1 84 ? -18.941 8.841 8.843 1.00 90.81 84 ASP A O 1
ATOM 651 N N . THR A 1 85 ? -17.767 7.083 9.580 1.00 89.06 85 THR A N 1
ATOM 652 C CA . THR A 1 85 ? -18.921 6.395 10.161 1.00 89.06 85 THR A CA 1
ATOM 653 C C . THR A 1 85 ? -19.266 6.977 11.535 1.00 89.06 85 THR A C 1
ATOM 655 O O . THR A 1 85 ? -18.451 7.621 12.199 1.00 89.06 85 THR A O 1
ATOM 658 N N . ASN A 1 86 ? -20.478 6.706 12.014 1.00 90.75 86 ASN A N 1
ATOM 659 C CA . ASN A 1 86 ? -20.940 7.120 13.342 1.00 90.75 86 ASN A CA 1
ATOM 660 C C . ASN A 1 86 ? -20.428 6.230 14.493 1.00 90.75 86 ASN A C 1
ATOM 662 O O . ASN A 1 86 ? -20.850 6.421 15.634 1.00 90.75 86 ASN A O 1
ATOM 666 N N . LYS A 1 87 ? -19.556 5.255 14.208 1.00 92.06 87 LYS A N 1
ATOM 667 C CA . LYS A 1 87 ? -19.000 4.330 15.196 1.00 92.06 87 LYS A CA 1
A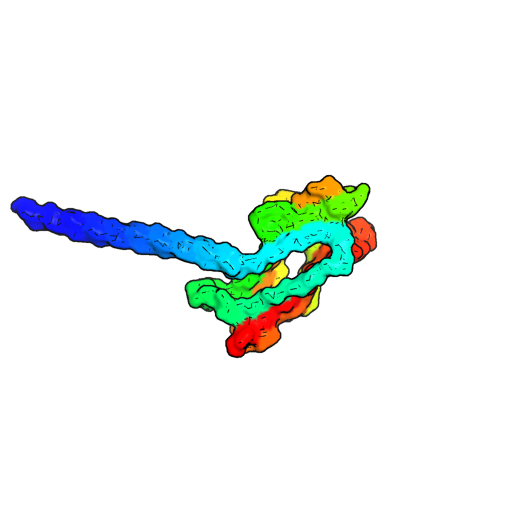TOM 668 C C . LYS A 1 87 ? -17.486 4.233 15.071 1.00 92.06 87 LYS A C 1
ATOM 670 O O . LYS A 1 87 ? -16.899 4.436 14.013 1.00 92.06 87 LYS A O 1
ATOM 675 N N . THR A 1 88 ? -16.840 3.879 16.169 1.00 93.06 88 THR A N 1
ATOM 676 C CA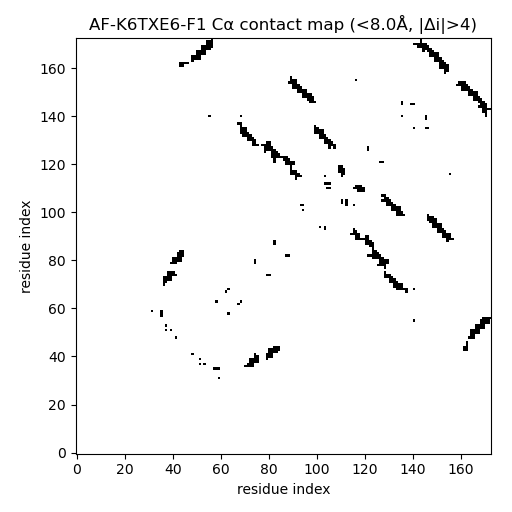 . THR A 1 88 ? -15.432 3.489 16.149 1.00 93.06 88 THR A CA 1
ATOM 677 C C . THR A 1 88 ? -15.303 2.121 15.475 1.00 93.06 88 THR A C 1
ATOM 679 O O . THR A 1 88 ? -16.106 1.230 15.749 1.00 93.06 88 THR A O 1
ATOM 682 N N . ILE A 1 89 ? -14.304 1.948 14.609 1.00 92.88 89 ILE A N 1
ATOM 683 C CA . ILE A 1 89 ? -14.121 0.722 13.818 1.00 92.88 89 ILE A CA 1
ATOM 684 C C . ILE A 1 89 ? -12.710 0.170 13.961 1.00 92.88 89 ILE A C 1
ATOM 686 O O . ILE A 1 89 ? -11.735 0.922 13.972 1.00 92.88 89 ILE A O 1
ATOM 690 N N . LEU A 1 90 ? -12.605 -1.150 14.065 1.00 94.81 90 LEU A N 1
ATOM 691 C CA . LEU A 1 90 ? -11.336 -1.862 14.066 1.00 94.81 90 LEU A CA 1
ATOM 692 C C . LEU A 1 90 ? -11.147 -2.490 12.685 1.00 94.81 90 LEU A C 1
ATOM 694 O O . LEU A 1 90 ? -11.981 -3.283 12.253 1.00 94.81 90 LEU A O 1
ATOM 698 N N . VAL A 1 91 ? -10.095 -2.091 11.972 1.00 95.00 91 VAL A N 1
ATOM 699 C CA . VAL A 1 91 ? -9.968 -2.341 10.529 1.00 95.00 91 VAL A CA 1
ATOM 700 C C . VAL A 1 91 ? -8.847 -3.334 10.241 1.00 95.00 91 VAL A C 1
ATOM 702 O O . VAL A 1 91 ? -7.725 -3.177 10.724 1.00 95.00 91 VAL A O 1
ATOM 705 N N . GLN A 1 92 ? -9.148 -4.322 9.404 1.00 96.44 92 GLN A N 1
ATOM 706 C CA . GLN A 1 92 ? -8.179 -5.148 8.694 1.00 96.44 92 GLN A CA 1
ATOM 707 C C . GLN A 1 92 ? -8.100 -4.702 7.236 1.00 96.44 92 GLN A C 1
ATOM 709 O O . GLN A 1 92 ? -9.114 -4.370 6.621 1.00 96.44 92 GLN A O 1
ATOM 714 N N . VAL A 1 93 ? -6.891 -4.728 6.688 1.00 96.19 93 VAL A N 1
ATOM 715 C CA . VAL A 1 93 ? -6.596 -4.369 5.306 1.00 96.19 93 VAL A CA 1
ATOM 716 C C . VAL A 1 93 ? -5.957 -5.560 4.609 1.00 96.19 93 VAL A C 1
ATOM 718 O O . VAL A 1 93 ? -5.005 -6.147 5.121 1.00 96.19 93 VAL A O 1
ATOM 721 N N . LYS A 1 94 ? -6.468 -5.918 3.431 1.00 96.50 94 LYS A N 1
ATOM 722 C CA . LYS A 1 94 ? -5.949 -7.026 2.620 1.00 96.50 94 LYS A CA 1
ATOM 723 C C . LYS A 1 94 ? -5.873 -6.642 1.151 1.00 96.50 94 LYS A C 1
ATOM 725 O O . LYS A 1 94 ? -6.786 -6.016 0.626 1.00 96.50 94 LYS A O 1
ATOM 730 N N . ALA A 1 95 ? -4.811 -7.074 0.483 1.00 96.69 95 ALA A N 1
ATOM 731 C CA . ALA A 1 95 ? -4.727 -7.043 -0.970 1.00 96.69 95 ALA A CA 1
ATOM 732 C C . ALA A 1 95 ? -5.328 -8.335 -1.536 1.00 96.69 95 ALA A C 1
ATOM 734 O O . ALA A 1 95 ? -4.996 -9.426 -1.068 1.00 96.69 95 ALA A O 1
ATOM 735 N N . GLN A 1 96 ? -6.216 -8.221 -2.520 1.00 96.62 96 GLN A N 1
ATOM 736 C CA . GLN A 1 96 ? -6.874 -9.360 -3.155 1.00 96.62 96 GLN A CA 1
ATOM 737 C C . GLN A 1 96 ? -6.741 -9.289 -4.676 1.00 96.62 96 GLN A C 1
ATOM 739 O O . GLN A 1 96 ? -6.729 -8.210 -5.266 1.00 96.62 96 GLN A O 1
ATOM 744 N N . ASN A 1 97 ? -6.665 -10.464 -5.302 1.00 96.12 97 ASN A N 1
ATOM 745 C CA . ASN A 1 97 ? -6.706 -10.666 -6.754 1.00 96.12 97 ASN A CA 1
ATOM 746 C C . ASN A 1 97 ? -5.539 -10.084 -7.573 1.00 96.12 97 ASN A C 1
ATOM 748 O O . ASN A 1 97 ? -5.569 -10.180 -8.795 1.00 96.12 97 ASN A O 1
ATOM 752 N N . PHE A 1 98 ? -4.483 -9.567 -6.938 1.00 95.06 98 PHE A N 1
ATOM 753 C CA . PHE A 1 98 ? -3.281 -9.128 -7.649 1.00 95.06 98 PHE A CA 1
ATOM 754 C C . PHE A 1 98 ? -2.436 -10.310 -8.138 1.00 95.06 98 PHE A C 1
ATOM 756 O O . PHE A 1 98 ? -2.223 -11.286 -7.422 1.00 95.06 98 PHE A O 1
ATOM 763 N N . ALA A 1 99 ? -1.883 -10.184 -9.346 1.00 92.06 99 ALA A N 1
ATOM 764 C CA . ALA A 1 99 ? -0.969 -11.167 -9.940 1.00 92.06 99 ALA A CA 1
ATOM 765 C C . ALA A 1 99 ? 0.497 -10.994 -9.483 1.00 92.06 99 ALA A C 1
ATOM 767 O O . ALA A 1 99 ? 1.411 -11.599 -10.048 1.00 92.06 99 ALA A O 1
ATOM 768 N N . CYS A 1 100 ? 0.735 -10.122 -8.504 1.00 92.50 100 CYS A N 1
ATOM 769 C CA . CYS A 1 100 ? 2.043 -9.779 -7.966 1.00 92.50 100 CYS A CA 1
ATOM 770 C C . CYS A 1 100 ? 1.997 -9.702 -6.439 1.00 92.50 100 CYS A C 1
ATOM 772 O O . CYS A 1 100 ? 0.921 -9.586 -5.850 1.00 92.50 100 CYS A O 1
ATOM 774 N N . ASP A 1 101 ? 3.172 -9.731 -5.812 1.00 94.44 101 ASP A N 1
ATOM 775 C CA . ASP A 1 101 ? 3.272 -9.584 -4.364 1.00 94.44 101 ASP A CA 1
ATOM 776 C C . ASP A 1 101 ? 2.945 -8.141 -3.966 1.00 94.44 101 ASP A C 1
ATOM 778 O O . ASP A 1 101 ? 3.432 -7.183 -4.583 1.00 94.44 101 ASP A O 1
ATOM 782 N N . VAL A 1 102 ? 2.129 -7.988 -2.922 1.00 95.81 102 VAL A N 1
ATOM 783 C CA . VAL A 1 102 ? 1.689 -6.688 -2.411 1.00 95.81 102 VAL A CA 1
ATOM 784 C C . VAL A 1 102 ? 2.064 -6.562 -0.943 1.00 95.81 102 VAL A C 1
ATOM 786 O O . VAL A 1 102 ? 1.566 -7.303 -0.099 1.00 95.81 102 VAL A O 1
ATOM 789 N N . ASP A 1 103 ? 2.909 -5.583 -0.642 1.00 95.62 103 ASP A N 1
ATOM 790 C CA . ASP A 1 103 ? 3.260 -5.197 0.719 1.00 95.62 103 ASP A CA 1
ATOM 791 C C . ASP A 1 103 ? 2.390 -4.017 1.157 1.00 95.62 103 ASP A C 1
ATOM 793 O O . ASP A 1 103 ? 2.376 -2.969 0.507 1.00 95.62 103 ASP A O 1
ATOM 797 N N . ILE A 1 104 ? 1.703 -4.156 2.288 1.00 95.06 104 ILE A N 1
ATOM 798 C CA . ILE A 1 104 ? 0.941 -3.070 2.914 1.00 95.06 104 ILE A CA 1
ATOM 799 C C . ILE A 1 104 ? 1.698 -2.612 4.159 1.00 95.06 104 ILE A C 1
ATOM 801 O O . ILE A 1 104 ? 2.153 -3.429 4.957 1.00 95.06 104 ILE A O 1
ATOM 805 N N . ASP A 1 105 ? 1.852 -1.303 4.316 1.00 94.00 105 ASP A N 1
ATOM 806 C CA . ASP A 1 105 ? 2.546 -0.682 5.441 1.00 94.00 105 ASP A CA 1
ATOM 807 C C . ASP A 1 105 ? 1.812 0.585 5.902 1.00 94.00 105 ASP A C 1
ATOM 809 O O . ASP A 1 105 ? 1.029 1.174 5.154 1.00 94.00 105 ASP A O 1
ATOM 813 N N . SER A 1 106 ? 2.083 1.040 7.120 1.00 91.94 106 SER A N 1
ATOM 814 C CA . SER A 1 106 ? 1.539 2.275 7.683 1.00 91.94 106 SER A CA 1
ATOM 815 C C . SER A 1 106 ? 2.596 2.993 8.505 1.00 91.94 1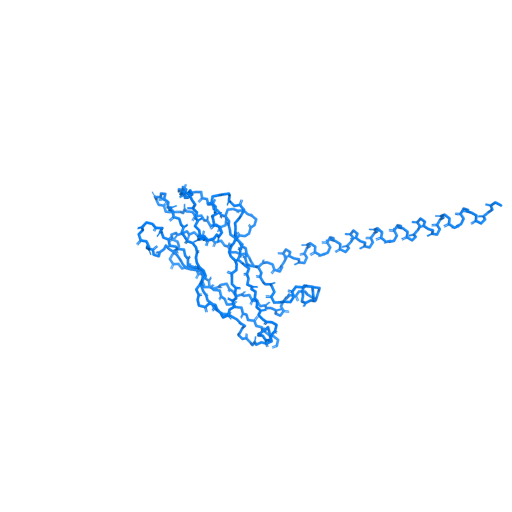06 SER A C 1
ATOM 817 O O . SER A 1 106 ? 3.459 2.377 9.123 1.00 91.94 106 SER A O 1
ATOM 819 N N . THR A 1 107 ? 2.498 4.318 8.578 1.00 90.00 107 THR A N 1
ATOM 820 C CA . THR A 1 107 ? 3.271 5.064 9.584 1.00 90.00 107 THR A CA 1
ATOM 821 C C . THR A 1 107 ? 2.565 5.105 10.942 1.00 90.00 107 THR A C 1
ATOM 823 O O . THR A 1 107 ? 3.162 5.536 11.932 1.00 90.00 107 THR A O 1
ATOM 826 N N . ASP A 1 108 ? 1.298 4.681 11.007 1.00 89.81 108 ASP A N 1
ATOM 827 C CA . ASP A 1 108 ? 0.565 4.564 12.260 1.00 89.81 108 ASP A CA 1
ATOM 828 C C . ASP A 1 108 ? 1.093 3.369 13.062 1.00 89.81 108 ASP A C 1
ATOM 830 O O . ASP A 1 108 ? 1.073 2.227 12.609 1.00 89.81 108 ASP A O 1
ATOM 834 N N . LYS A 1 109 ? 1.538 3.632 14.294 1.00 91.69 109 LYS A N 1
ATOM 835 C CA . LYS A 1 109 ? 2.119 2.615 15.187 1.00 91.69 109 LYS A CA 1
ATOM 836 C C . LYS A 1 109 ? 1.139 1.517 15.595 1.00 91.69 109 LYS A C 1
ATOM 838 O O . LYS A 1 109 ? 1.563 0.529 16.185 1.00 91.69 109 LYS A O 1
ATOM 843 N N . SER A 1 110 ? -0.159 1.725 15.396 1.00 94.19 110 SER A N 1
ATOM 844 C CA . SER A 1 110 ? -1.167 0.710 15.674 1.00 94.19 110 SER A CA 1
ATOM 845 C C . SER A 1 110 ? -1.308 -0.312 14.551 1.00 94.19 110 SER A C 1
ATOM 847 O O . SER A 1 110 ? -1.940 -1.336 14.790 1.00 94.19 110 SER A O 1
ATOM 849 N N . PHE A 1 111 ? -0.727 -0.081 13.372 1.00 95.69 111 PHE A N 1
ATOM 850 C CA . PHE A 1 111 ? -0.769 -1.043 12.278 1.00 95.69 111 PH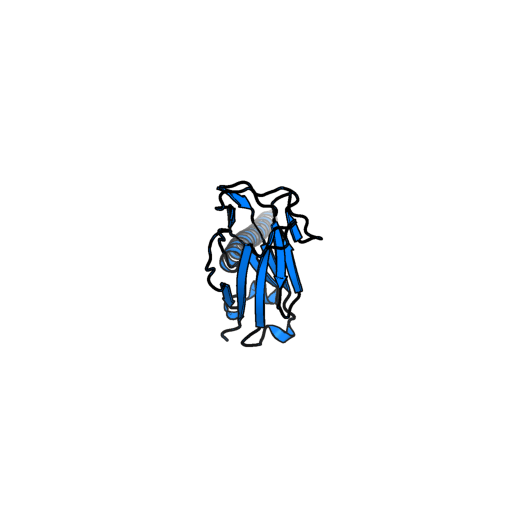E A CA 1
ATOM 851 C C . PHE A 1 111 ? 0.229 -2.182 12.505 1.00 95.69 111 PHE A C 1
ATOM 853 O O . PHE A 1 111 ? 1.437 -1.963 12.596 1.00 95.69 111 PHE A O 1
ATOM 860 N N . ASP A 1 112 ? -0.284 -3.402 12.576 1.00 95.69 112 ASP A N 1
ATOM 861 C CA . ASP A 1 112 ? 0.503 -4.622 12.534 1.00 95.69 112 ASP A CA 1
ATOM 862 C C . ASP A 1 112 ? 0.605 -5.109 11.087 1.00 95.69 112 ASP A C 1
ATOM 864 O O . ASP A 1 112 ? -0.381 -5.521 10.469 1.00 95.69 112 ASP A O 1
ATOM 868 N N . LYS A 1 113 ? 1.827 -5.060 10.558 1.00 93.69 113 LYS A N 1
ATOM 869 C CA . LYS A 1 113 ? 2.141 -5.435 9.182 1.00 93.69 113 LYS A CA 1
ATOM 870 C C . LYS A 1 113 ? 1.945 -6.927 8.913 1.00 93.69 113 LYS A C 1
ATOM 872 O O . LYS A 1 113 ? 1.584 -7.278 7.794 1.00 93.69 113 LYS A O 1
ATOM 877 N N . GLU A 1 114 ? 2.180 -7.795 9.897 1.00 92.69 114 GLU A N 1
ATOM 878 C CA . GLU A 1 114 ? 2.079 -9.245 9.687 1.00 92.69 114 GLU A CA 1
ATOM 879 C C . GLU A 1 114 ? 0.623 -9.681 9.523 1.00 92.69 114 GLU A C 1
ATOM 881 O O . GLU A 1 114 ? 0.298 -10.459 8.627 1.00 92.69 114 GLU A O 1
ATOM 886 N N . SER A 1 115 ? -0.271 -9.143 10.355 1.00 93.62 115 SER A N 1
ATOM 887 C CA . SER A 1 115 ? -1.704 -9.445 10.282 1.00 93.62 115 SER A CA 1
ATOM 888 C C . SER A 1 115 ? -2.487 -8.532 9.330 1.00 93.62 115 SER A C 1
ATOM 890 O O . SER A 1 115 ? -3.634 -8.843 8.983 1.00 93.62 115 SER A O 1
ATOM 892 N N . GLY A 1 116 ? -1.901 -7.402 8.918 1.00 95.25 116 GLY A N 1
ATOM 893 C CA . GLY A 1 116 ? -2.567 -6.362 8.133 1.00 95.25 116 GLY A CA 1
ATOM 894 C C . GLY A 1 116 ? -3.671 -5.651 8.917 1.00 95.25 116 GLY A C 1
ATOM 895 O O . GLY A 1 116 ? -4.695 -5.283 8.341 1.00 95.25 116 GLY A O 1
ATOM 896 N N . THR A 1 117 ? -3.529 -5.510 10.237 1.00 96.12 117 THR A N 1
ATOM 897 C CA . THR A 1 117 ? -4.598 -5.003 11.112 1.00 96.12 117 THR A CA 1
ATOM 898 C C . THR A 1 117 ? -4.198 -3.759 11.886 1.00 96.12 117 THR A C 1
ATOM 900 O O . THR A 1 117 ? -3.056 -3.602 12.305 1.00 96.12 117 THR A O 1
ATOM 903 N N . PHE A 1 118 ? -5.161 -2.873 12.134 1.00 94.69 118 PHE A N 1
ATOM 904 C CA . PHE A 1 118 ? -5.002 -1.824 13.134 1.00 94.69 118 PHE A CA 1
ATOM 905 C C . PHE A 1 118 ? -5.364 -2.384 14.510 1.00 94.69 118 PHE A C 1
ATOM 907 O O . PHE A 1 118 ? -6.512 -2.727 14.768 1.00 94.69 118 PHE A O 1
ATOM 914 N N . THR A 1 119 ? -4.390 -2.444 15.414 1.00 94.75 119 THR A N 1
ATOM 915 C CA . THR A 1 119 ? -4.547 -2.900 16.809 1.00 94.75 119 THR A CA 1
ATOM 916 C C . THR A 1 119 ? -5.344 -1.925 17.674 1.00 94.75 119 THR A C 1
ATOM 918 O O . THR A 1 119 ? -5.842 -2.293 18.738 1.00 94.75 119 THR A O 1
ATOM 921 N N . LYS A 1 120 ? -5.474 -0.668 17.232 1.00 94.38 120 LYS A N 1
ATOM 922 C CA . LYS A 1 120 ? -6.315 0.343 17.869 1.00 94.38 120 LYS A CA 1
ATOM 923 C C . LYS A 1 120 ? -7.483 0.696 16.955 1.00 94.38 120 LYS A C 1
ATOM 925 O O . LYS A 1 120 ? -7.268 0.928 15.767 1.00 94.38 120 LYS A O 1
ATOM 930 N N . PRO A 1 121 ? -8.702 0.804 17.502 1.00 93.69 121 PRO A N 1
ATOM 931 C CA . PRO A 1 121 ? -9.841 1.243 16.719 1.00 93.69 121 PRO A CA 1
ATOM 932 C C . PRO A 1 121 ? -9.661 2.677 16.192 1.00 93.69 121 PRO A C 1
ATOM 934 O O . PRO A 1 121 ? -9.225 3.573 16.922 1.00 93.69 121 PRO A O 1
ATOM 937 N N . ILE A 1 122 ? -10.063 2.915 14.946 1.00 93.31 122 ILE A N 1
ATOM 938 C CA . ILE A 1 122 ? -10.084 4.239 14.325 1.00 93.31 122 ILE A CA 1
ATOM 939 C C . ILE A 1 122 ? -11.350 4.961 14.799 1.00 93.31 122 ILE A C 1
ATOM 941 O O . ILE A 1 122 ? -12.471 4.537 14.513 1.00 93.31 122 ILE A O 1
ATOM 945 N N . GLN A 1 123 ? -11.184 6.053 15.544 1.00 94.31 123 GLN A N 1
ATOM 946 C CA . GLN A 1 123 ? -12.301 6.867 16.040 1.00 94.31 123 GLN A CA 1
ATOM 947 C C . GLN A 1 123 ? -13.002 7.627 14.906 1.00 94.31 123 GLN A C 1
ATOM 949 O O . GLN A 1 123 ? -12.376 7.975 13.906 1.00 94.31 123 GLN A O 1
ATOM 954 N N . THR A 1 124 ? -14.286 7.942 15.086 1.00 93.69 124 THR A N 1
ATOM 955 C CA . THR A 1 124 ? -15.045 8.795 14.159 1.00 93.69 124 THR A CA 1
ATOM 956 C C . THR A 1 124 ? -14.345 10.139 13.937 1.00 93.69 124 THR A C 1
ATOM 958 O O . THR A 1 124 ? -13.883 10.788 14.877 1.00 93.69 124 THR A O 1
ATOM 961 N N . GLY A 1 125 ? -14.243 10.552 12.675 1.00 91.44 125 GLY A N 1
ATOM 962 C CA . GLY A 1 125 ? -13.554 11.766 12.235 1.00 91.44 125 GLY A CA 1
ATOM 963 C C . GLY A 1 125 ? -12.027 11.692 12.316 1.00 91.44 125 GLY A C 1
ATOM 964 O O . GLY A 1 125 ? -11.352 12.651 11.941 1.00 91.44 125 GLY A O 1
ATOM 965 N N . LYS A 1 126 ? -11.459 10.585 12.806 1.00 91.94 126 LYS A N 1
ATOM 966 C CA . LYS A 1 126 ? -10.020 10.315 12.752 1.00 91.94 126 LYS A CA 1
ATOM 967 C C . LYS A 1 126 ? -9.705 9.466 11.537 1.00 91.94 126 LYS A C 1
ATOM 969 O O . LYS A 1 126 ? -10.580 8.877 10.907 1.00 91.94 126 LYS A O 1
ATOM 974 N N . GLY A 1 127 ? -8.424 9.384 11.233 1.00 90.31 127 GLY A N 1
ATOM 975 C CA . GLY A 1 127 ? -7.980 8.481 10.206 1.00 90.31 127 GLY A CA 1
ATOM 976 C C . GLY A 1 127 ? -6.517 8.131 10.325 1.00 90.31 127 GLY A C 1
ATOM 977 O O . GLY A 1 127 ? -5.809 8.608 11.213 1.00 90.31 127 GLY A O 1
ATOM 978 N N . VAL A 1 128 ? -6.107 7.296 9.392 1.00 91.81 128 VAL A N 1
ATOM 979 C CA . VAL A 1 128 ? -4.814 6.628 9.343 1.00 91.81 128 VAL A CA 1
ATOM 980 C C . VAL A 1 128 ? -4.244 6.763 7.937 1.00 91.81 128 VAL A C 1
ATOM 982 O O . VAL A 1 128 ? -4.913 7.262 7.027 1.00 91.81 128 VAL A O 1
ATOM 985 N N . ASN A 1 129 ? -2.999 6.343 7.744 1.00 91.69 129 ASN A N 1
ATOM 986 C CA . ASN A 1 129 ? -2.398 6.283 6.421 1.00 91.69 129 ASN A CA 1
ATOM 987 C C . ASN A 1 129 ? -1.949 4.872 6.072 1.00 91.69 129 ASN A C 1
ATOM 989 O O . ASN A 1 129 ? -1.689 4.061 6.956 1.00 91.69 129 ASN A O 1
ATOM 993 N N . LEU A 1 130 ? -1.862 4.596 4.775 1.00 92.19 130 LEU A N 1
ATOM 994 C CA . LEU A 1 130 ? -1.309 3.355 4.255 1.00 92.19 130 LEU A CA 1
ATOM 995 C C . LEU A 1 130 ? -0.392 3.636 3.071 1.00 92.19 130 LEU A C 1
ATOM 997 O O . LEU A 1 130 ? -0.607 4.560 2.284 1.00 92.19 130 LEU A O 1
ATOM 1001 N N . ASN A 1 131 ? 0.616 2.789 2.943 1.00 92.06 131 ASN A N 1
ATOM 1002 C CA . ASN A 1 131 ? 1.478 2.672 1.786 1.00 92.06 131 ASN A CA 1
ATOM 1003 C C . ASN A 1 131 ? 1.342 1.252 1.253 1.00 92.06 131 ASN A C 1
ATOM 1005 O O . ASN A 1 131 ? 1.524 0.283 1.983 1.00 92.06 131 ASN A O 1
ATOM 1009 N N . ILE A 1 132 ? 1.026 1.143 -0.027 1.00 93.44 132 ILE A N 1
ATOM 1010 C CA . ILE A 1 132 ? 0.757 -0.113 -0.710 1.00 93.44 132 ILE A CA 1
ATOM 1011 C C . ILE A 1 132 ? 1.812 -0.243 -1.788 1.00 93.44 132 ILE A C 1
ATOM 1013 O O . ILE A 1 132 ? 1.892 0.585 -2.695 1.00 93.44 132 ILE A O 1
ATOM 1017 N N . THR A 1 133 ? 2.672 -1.238 -1.649 1.00 93.69 133 THR A N 1
ATOM 1018 C CA . THR A 1 133 ? 3.799 -1.463 -2.543 1.00 93.69 133 THR A CA 1
ATOM 1019 C C . THR A 1 133 ? 3.572 -2.736 -3.334 1.00 93.69 133 THR A C 1
ATOM 1021 O O . THR A 1 133 ? 3.473 -3.817 -2.769 1.00 93.69 133 THR A O 1
ATOM 1024 N N . PHE A 1 134 ? 3.520 -2.599 -4.651 1.00 94.25 134 PHE A N 1
ATOM 1025 C CA . PHE A 1 134 ? 3.404 -3.695 -5.597 1.00 94.25 134 PHE A CA 1
ATOM 1026 C C . PHE A 1 134 ? 4.797 -4.080 -6.079 1.00 94.25 134 PHE A C 1
ATOM 1028 O O . PHE A 1 134 ? 5.538 -3.233 -6.589 1.00 94.25 134 PHE A O 1
ATOM 1035 N N . ASN A 1 135 ? 5.136 -5.357 -5.941 1.00 93.75 135 ASN A N 1
ATOM 1036 C CA . ASN A 1 135 ? 6.390 -5.933 -6.406 1.00 93.75 135 ASN A CA 1
ATOM 1037 C C . ASN A 1 135 ? 6.124 -6.734 -7.684 1.00 93.75 135 ASN A C 1
ATOM 1039 O O . ASN A 1 135 ? 5.846 -7.932 -7.666 1.00 93.75 135 ASN A O 1
ATOM 1043 N N . ILE A 1 136 ? 6.174 -6.049 -8.821 1.00 92.62 136 ILE A N 1
ATOM 1044 C CA . ILE A 1 136 ? 5.827 -6.613 -10.123 1.00 92.62 136 ILE A CA 1
ATOM 1045 C C . ILE A 1 136 ? 7.046 -7.328 -10.710 1.00 92.62 136 ILE A C 1
ATOM 1047 O O . ILE A 1 136 ? 8.103 -6.708 -10.882 1.00 92.62 136 ILE A O 1
ATOM 1051 N N . PRO A 1 137 ? 6.922 -8.613 -11.089 1.00 90.75 137 PRO A N 1
ATOM 1052 C CA . PRO A 1 137 ? 7.992 -9.319 -11.775 1.00 90.75 137 PRO A CA 1
ATOM 1053 C C . PRO A 1 137 ? 8.401 -8.588 -13.056 1.00 90.75 137 PRO A C 1
ATOM 1055 O O . PRO A 1 137 ? 7.551 -8.239 -13.871 1.00 90.75 137 PRO A O 1
ATOM 1058 N N . ARG A 1 138 ? 9.710 -8.420 -13.295 1.00 87.38 138 ARG A N 1
ATOM 1059 C CA . ARG A 1 138 ? 10.226 -7.687 -14.473 1.00 87.38 138 ARG A CA 1
ATOM 1060 C C . ARG A 1 138 ? 9.642 -8.159 -15.805 1.00 87.38 138 ARG A C 1
ATOM 1062 O O . ARG A 1 138 ? 9.433 -7.343 -16.694 1.00 87.38 138 ARG A O 1
ATOM 1069 N N . LYS A 1 139 ? 9.375 -9.463 -15.919 1.00 88.94 139 LYS A N 1
ATOM 1070 C CA . LYS A 1 139 ? 8.762 -10.085 -17.098 1.00 88.94 139 LYS A CA 1
ATOM 1071 C C . LYS A 1 139 ? 7.345 -9.575 -17.405 1.00 88.94 139 LYS A C 1
ATOM 1073 O O . LYS A 1 139 ? 6.983 -9.574 -18.569 1.00 88.94 139 LYS A O 1
ATOM 1078 N N . ASN A 1 140 ? 6.601 -9.104 -16.401 1.00 89.12 140 ASN A N 1
ATOM 1079 C CA . ASN A 1 140 ? 5.208 -8.672 -16.542 1.00 89.12 140 ASN A CA 1
ATOM 1080 C C . ASN A 1 140 ? 5.075 -7.150 -16.757 1.00 89.12 140 ASN A C 1
ATOM 1082 O O . ASN A 1 140 ? 4.030 -6.671 -17.174 1.00 89.12 140 ASN A O 1
ATOM 1086 N N . ILE A 1 141 ? 6.124 -6.354 -16.490 1.00 86.44 141 ILE A N 1
ATOM 1087 C CA . ILE A 1 141 ? 6.076 -4.878 -16.618 1.00 86.44 141 ILE A CA 1
ATOM 1088 C C . ILE A 1 141 ? 5.777 -4.440 -18.063 1.00 86.44 141 ILE A C 1
ATOM 1090 O O . ILE A 1 141 ? 5.233 -3.363 -18.292 1.00 86.44 141 ILE A O 1
ATOM 1094 N N . GLY A 1 142 ? 6.173 -5.250 -19.048 1.00 86.81 142 GLY A N 1
ATOM 1095 C CA . GLY A 1 142 ? 5.944 -4.969 -20.466 1.00 86.81 142 GLY A CA 1
ATOM 1096 C C . GLY A 1 142 ? 4.504 -5.196 -20.933 1.00 86.81 142 GLY A C 1
ATOM 1097 O O . GLY A 1 142 ? 4.165 -4.746 -22.024 1.00 86.81 142 GLY A O 1
ATOM 1098 N N . ASP A 1 143 ? 3.672 -5.865 -20.136 1.00 90.75 143 ASP A N 1
ATOM 1099 C CA . ASP A 1 143 ? 2.312 -6.224 -20.528 1.00 90.75 143 ASP A CA 1
ATOM 1100 C C . ASP A 1 143 ? 1.388 -5.002 -20.482 1.00 90.75 143 ASP A C 1
ATOM 1102 O O . ASP A 1 143 ? 1.499 -4.164 -19.590 1.00 90.75 143 ASP A O 1
ATOM 1106 N N . LYS A 1 144 ? 0.426 -4.909 -21.414 1.00 89.38 144 LYS A N 1
ATOM 1107 C CA . LYS A 1 144 ? -0.569 -3.815 -21.416 1.00 89.38 144 LYS A CA 1
ATOM 1108 C C . LYS A 1 144 ? -1.364 -3.754 -20.108 1.00 89.38 144 LYS A C 1
ATOM 1110 O O . LYS A 1 144 ? -1.629 -2.671 -19.595 1.00 89.38 144 LYS A O 1
ATOM 1115 N N . SER A 1 145 ? -1.727 -4.925 -19.586 1.00 90.50 145 SER A N 1
ATOM 1116 C CA . SER A 1 145 ? -2.350 -5.110 -18.277 1.00 90.50 145 SER A CA 1
ATOM 1117 C C . SER A 1 145 ? -1.341 -5.799 -17.372 1.00 90.50 145 SER A C 1
ATOM 1119 O O . SER A 1 145 ? -1.134 -7.004 -17.488 1.00 90.50 145 SER A O 1
ATOM 1121 N N . VAL A 1 146 ? -0.696 -5.030 -16.500 1.00 92.00 146 VAL A N 1
ATOM 1122 C CA . VAL A 1 146 ? 0.427 -5.507 -15.686 1.00 92.00 146 VAL A CA 1
ATOM 1123 C C . VAL A 1 146 ? -0.073 -6.265 -14.454 1.00 92.00 146 VAL A C 1
ATOM 1125 O O . VAL A 1 146 ? 0.430 -7.341 -14.134 1.00 92.00 146 VAL A O 1
ATOM 1128 N N . SER A 1 147 ? -1.047 -5.699 -13.740 1.00 94.44 147 SER A N 1
ATOM 1129 C CA . SER A 1 147 ? -1.709 -6.326 -12.590 1.00 94.44 147 SER A CA 1
ATOM 1130 C C . SER A 1 147 ? -3.005 -5.582 -12.276 1.00 94.44 147 SER A C 1
ATOM 1132 O O . SER A 1 147 ? -3.087 -4.372 -12.468 1.00 94.44 147 SER A O 1
ATOM 1134 N N . SER A 1 148 ? -4.008 -6.279 -11.765 1.00 94.81 148 SER A N 1
ATOM 1135 C CA . SER A 1 148 ? -5.282 -5.693 -11.342 1.00 94.81 148 SER A CA 1
ATOM 1136 C C . SER A 1 148 ? -5.745 -6.387 -10.078 1.00 94.81 148 SER A C 1
ATOM 1138 O O . SER A 1 148 ? -5.538 -7.589 -9.944 1.00 94.81 148 SER A O 1
ATOM 1140 N N . GLY A 1 149 ? -6.394 -5.666 -9.181 1.00 96.00 149 GLY A N 1
ATOM 1141 C CA . GLY A 1 149 ? -6.915 -6.234 -7.949 1.00 96.00 149 GLY A CA 1
ATOM 1142 C C . GLY A 1 149 ? -7.581 -5.170 -7.101 1.00 96.00 149 GLY A C 1
ATOM 1143 O O . GLY A 1 149 ? -7.901 -4.078 -7.576 1.00 96.00 149 GLY A O 1
ATOM 1144 N N . GLU A 1 150 ? -7.783 -5.478 -5.831 1.00 95.69 150 GLU A N 1
ATOM 1145 C CA . GLU A 1 150 ? -8.444 -4.565 -4.912 1.00 95.69 150 GLU A CA 1
ATOM 1146 C C . GLU A 1 150 ? -7.837 -4.601 -3.512 1.00 95.69 150 GLU A C 1
ATOM 1148 O O . GLU A 1 150 ? -7.315 -5.618 -3.045 1.00 95.69 150 GLU A O 1
ATOM 1153 N N . ILE A 1 151 ? -7.896 -3.454 -2.845 1.00 95.31 151 ILE A N 1
ATOM 1154 C CA . ILE A 1 151 ? -7.504 -3.300 -1.449 1.00 95.31 151 ILE A CA 1
ATOM 1155 C C . ILE A 1 151 ? -8.774 -3.271 -0.621 1.00 95.31 151 ILE A C 1
ATOM 1157 O O . ILE A 1 151 ? -9.553 -2.320 -0.680 1.00 95.31 151 ILE A O 1
ATOM 1161 N N . VAL A 1 152 ? -8.965 -4.334 0.144 1.00 95.44 152 VAL A N 1
ATOM 1162 C CA . VAL A 1 152 ? -10.166 -4.600 0.920 1.00 95.44 152 VAL A CA 1
ATOM 1163 C C . VAL A 1 152 ? -9.972 -4.130 2.351 1.00 95.44 152 VAL A C 1
ATOM 1165 O O . VAL A 1 152 ? -8.993 -4.494 3.004 1.00 95.44 152 VAL A O 1
ATOM 1168 N N . PHE A 1 153 ? -10.938 -3.360 2.838 1.00 94.44 153 PHE A N 1
ATOM 1169 C CA . PHE A 1 153 ? -11.045 -2.891 4.211 1.00 94.44 153 PHE A CA 1
ATOM 1170 C C . PHE A 1 153 ? -12.218 -3.611 4.866 1.00 94.44 153 PHE A C 1
ATOM 1172 O O . PHE A 1 153 ? -13.363 -3.435 4.448 1.00 94.44 153 PHE A O 1
ATOM 1179 N N . SER A 1 154 ? -11.952 -4.410 5.892 1.00 95.00 154 SER A N 1
ATOM 1180 C CA . SER A 1 154 ? -12.978 -5.163 6.616 1.00 95.00 154 SER A CA 1
ATOM 1181 C C . SER A 1 154 ? -12.917 -4.893 8.109 1.00 95.00 154 SER A C 1
ATOM 1183 O O . SER A 1 154 ? -11.860 -4.577 8.659 1.00 95.00 154 SER A O 1
ATOM 1185 N N . GLU A 1 155 ? -14.047 -5.033 8.786 1.00 93.88 155 GLU A N 1
ATOM 1186 C CA . GLU A 1 155 ? -14.098 -4.952 10.239 1.00 93.88 155 GLU A CA 1
ATOM 1187 C C . GLU A 1 155 ? -13.578 -6.273 10.840 1.00 93.88 155 GLU A C 1
ATOM 1189 O O . GLU A 1 155 ? -13.944 -7.355 10.383 1.00 93.88 155 GLU A O 1
ATOM 1194 N N . ILE A 1 156 ? -12.681 -6.200 11.829 1.00 92.75 156 ILE A N 1
ATOM 1195 C CA . ILE A 1 156 ? -11.965 -7.380 12.356 1.00 92.75 156 ILE A CA 1
ATOM 1196 C C . ILE A 1 156 ? -12.884 -8.381 13.063 1.00 92.75 156 ILE A C 1
ATOM 1198 O O . ILE A 1 156 ? -12.733 -9.588 12.892 1.00 92.75 156 ILE A O 1
ATOM 1202 N N . ASN A 1 157 ? -13.795 -7.891 13.894 1.00 88.88 157 ASN A N 1
ATOM 1203 C CA . ASN A 1 157 ? -14.638 -8.710 14.759 1.00 88.88 157 ASN A CA 1
ATOM 1204 C C . ASN A 1 157 ? -15.739 -9.438 13.979 1.00 88.88 157 ASN A C 1
ATOM 1206 O O . ASN A 1 157 ? -16.128 -10.546 14.337 1.00 88.88 157 ASN A O 1
ATOM 1210 N N . THR A 1 158 ? -16.264 -8.802 12.935 1.00 90.94 158 THR A N 1
ATOM 1211 C CA . THR A 1 158 ? -17.411 -9.290 12.155 1.00 90.94 158 THR A CA 1
ATOM 1212 C C . THR A 1 158 ? -17.013 -9.862 10.800 1.00 90.94 158 THR A C 1
ATOM 1214 O O . THR A 1 158 ? -17.776 -10.628 10.217 1.00 90.94 158 THR A O 1
ATOM 1217 N N . GLY A 1 159 ? -15.841 -9.489 10.277 1.00 90.75 159 GLY A N 1
ATOM 1218 C CA . GLY A 1 159 ? -15.443 -9.774 8.900 1.00 90.75 159 GLY A CA 1
ATOM 1219 C C . GLY A 1 159 ? -16.241 -8.986 7.857 1.00 90.75 159 GLY A C 1
ATOM 1220 O O . GLY A 1 159 ? -16.086 -9.238 6.663 1.00 90.75 159 GLY A O 1
ATOM 1221 N N . GLU A 1 160 ? -17.099 -8.050 8.280 1.00 92.56 160 GLU A N 1
ATOM 1222 C CA . GLU A 1 160 ? -17.927 -7.251 7.381 1.00 92.56 160 GLU A CA 1
ATOM 1223 C C . GLU A 1 160 ? -17.040 -6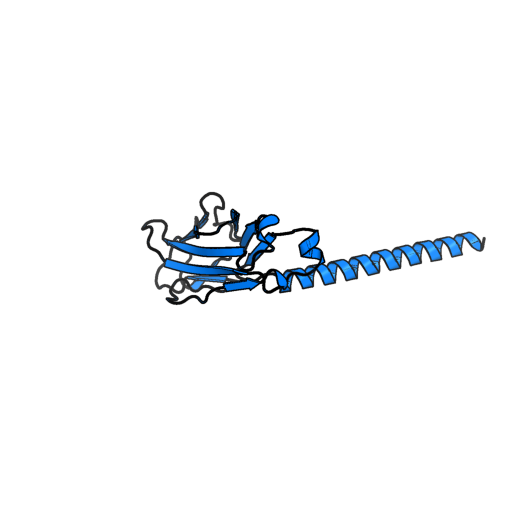.394 6.473 1.00 92.56 160 GLU A C 1
ATOM 1225 O O . GLU A 1 160 ? -16.128 -5.703 6.938 1.00 92.56 160 GLU A O 1
ATOM 1230 N N . LEU A 1 161 ? -17.313 -6.432 5.167 1.00 93.06 161 LEU A N 1
ATOM 1231 C CA . LEU A 1 161 ? -16.678 -5.543 4.204 1.00 93.06 161 LEU A CA 1
ATOM 1232 C C . LEU A 1 161 ? -17.100 -4.101 4.502 1.00 93.06 161 LEU A C 1
ATOM 1234 O O . LEU A 1 161 ? -18.268 -3.751 4.358 1.00 93.06 161 LEU A O 1
ATOM 1238 N N . ILE A 1 162 ? -16.136 -3.266 4.877 1.00 92.69 162 ILE A N 1
ATOM 1239 C CA . ILE A 1 162 ? -16.347 -1.832 5.081 1.00 92.69 162 ILE A CA 1
ATOM 1240 C C . ILE A 1 162 ? -16.240 -1.120 3.734 1.00 92.69 162 ILE A C 1
ATOM 1242 O O . ILE A 1 162 ? -17.127 -0.360 3.356 1.00 92.69 162 ILE A O 1
ATOM 1246 N N . ASN A 1 163 ? -15.144 -1.359 3.009 1.00 93.06 163 ASN A N 1
ATOM 1247 C CA . ASN A 1 163 ? -14.891 -0.724 1.722 1.00 93.06 163 ASN A CA 1
ATOM 1248 C C . ASN A 1 163 ? -13.892 -1.523 0.874 1.00 93.06 163 ASN A C 1
ATOM 1250 O O . ASN A 1 163 ? -13.154 -2.359 1.398 1.00 93.06 163 ASN A O 1
ATOM 1254 N N . SER A 1 164 ? -13.836 -1.235 -0.423 1.00 93.56 164 SER A N 1
ATOM 1255 C CA . SER A 1 164 ? -12.840 -1.789 -1.338 1.00 93.56 164 SER A CA 1
ATOM 1256 C C . SER A 1 164 ? -12.347 -0.719 -2.310 1.00 93.56 164 SER A C 1
ATOM 1258 O O . SER A 1 164 ? -13.130 0.083 -2.822 1.00 93.56 164 SER A O 1
ATOM 1260 N N . VAL A 1 165 ? -11.040 -0.704 -2.559 1.00 92.75 165 VAL A N 1
ATOM 1261 C CA . VAL A 1 165 ? -10.393 0.221 -3.493 1.00 92.75 165 VAL A CA 1
ATOM 1262 C C . VAL A 1 165 ? -9.830 -0.578 -4.666 1.00 92.75 165 VAL A C 1
ATOM 1264 O O . VAL A 1 165 ? -8.805 -1.246 -4.493 1.00 92.75 165 VAL A O 1
ATOM 1267 N N . PRO A 1 166 ? -10.463 -0.526 -5.852 1.00 94.56 166 PRO A N 1
ATOM 1268 C CA . PRO A 1 166 ? -9.939 -1.197 -7.031 1.00 94.56 166 PRO A CA 1
ATOM 1269 C C . PRO A 1 166 ? -8.695 -0.470 -7.551 1.00 94.56 166 PRO A C 1
ATOM 1271 O O . PRO A 1 166 ? -8.665 0.762 -7.639 1.00 94.56 166 PRO A O 1
ATOM 1274 N N . ILE A 1 167 ? -7.663 -1.237 -7.897 1.00 93.75 167 ILE A N 1
ATOM 1275 C CA . ILE A 1 167 ? -6.394 -0.731 -8.425 1.00 93.75 167 ILE A CA 1
ATOM 1276 C C . ILE A 1 167 ? -6.042 -1.503 -9.692 1.00 93.75 167 ILE A C 1
ATOM 1278 O O . ILE A 1 167 ? -5.960 -2.732 -9.693 1.00 93.75 167 ILE A O 1
ATOM 1282 N N . GLU A 1 168 ? -5.777 -0.759 -10.758 1.00 94.25 168 GLU A N 1
ATOM 1283 C CA . GLU A 1 168 ? -5.307 -1.277 -12.036 1.00 94.25 168 GLU A CA 1
ATOM 1284 C C . GLU A 1 168 ? -3.923 -0.717 -12.340 1.00 94.25 168 GLU A C 1
ATOM 1286 O O . GLU A 1 168 ? -3.693 0.491 -12.296 1.00 94.25 168 GLU A O 1
ATOM 1291 N N . ILE A 1 169 ? -2.993 -1.609 -12.660 1.00 92.56 169 ILE A N 1
ATOM 1292 C CA . ILE A 1 169 ? -1.638 -1.281 -13.079 1.00 92.56 169 ILE A CA 1
ATOM 1293 C C . ILE A 1 169 ? -1.519 -1.647 -14.552 1.00 92.56 169 ILE A C 1
ATOM 1295 O O . ILE A 1 169 ? -1.617 -2.817 -14.929 1.00 92.56 169 ILE A O 1
ATOM 1299 N N . ILE A 1 170 ? -1.301 -0.637 -15.384 1.00 93.00 170 ILE A N 1
ATOM 1300 C CA . ILE A 1 170 ? -1.255 -0.756 -16.840 1.00 93.00 170 ILE A CA 1
ATOM 1301 C C . ILE A 1 170 ? 0.088 -0.278 -17.383 1.00 93.00 170 ILE A C 1
ATOM 1303 O O . ILE A 1 170 ? 0.851 0.399 -16.693 1.00 93.00 170 ILE A O 1
ATOM 1307 N N . ASN A 1 171 ? 0.352 -0.609 -18.641 1.00 91.06 171 ASN A N 1
ATOM 1308 C CA . ASN A 1 171 ? 1.434 -0.031 -19.425 1.00 91.06 171 ASN A CA 1
ATOM 1309 C C . ASN A 1 171 ? 0.860 0.495 -20.741 1.00 91.06 171 ASN A C 1
ATOM 1311 O O . ASN A 1 171 ? 0.412 -0.287 -21.581 1.00 91.06 171 ASN A O 1
ATOM 1315 N N . SER A 1 172 ? 0.850 1.817 -20.913 1.00 88.69 172 SER A N 1
ATOM 1316 C CA . SER A 1 172 ? 0.284 2.463 -22.107 1.00 88.69 172 SER A CA 1
ATOM 1317 C C . SER A 1 172 ? 1.227 2.542 -23.317 1.00 88.69 172 SER A C 1
ATOM 1319 O O . SER A 1 172 ? 0.823 3.078 -24.351 1.00 88.69 172 SER A O 1
ATOM 1321 N N . LYS A 1 173 ? 2.468 2.042 -23.206 1.00 81.75 173 LYS A N 1
ATOM 1322 C CA . LYS A 1 173 ? 3.455 2.055 -24.304 1.00 81.75 173 LYS A CA 1
ATOM 1323 C C . LYS A 1 173 ? 3.159 1.058 -25.418 1.00 81.75 173 LYS A C 1
ATOM 1325 O O . LYS A 1 173 ? 2.550 -0.002 -25.156 1.00 81.75 173 LYS A O 1
#

Mean predicted aligned error: 8.71 Å

pLDDT: mean 85.92, std 10.4, range [51.69, 96.69]

Secondary structure (DSSP, 8-state):
-HHHHHHHHHHHHHHHHHHHHHHHHHHHHHHHHHHHSEE--EETT-S----EEEEGGGS-HHHHHHSTTEEEEE--SS--EE--SSS-B-EEEEEES-SSEEEEE-SSTTEETTTTEESS-B-TT-EE--EEEEE--TTTTTSSEEEEEEEEEEETTT--EEEEEEEEEE---

Radius of gyration: 21.97 Å; Cα contacts (8 Å, |Δi|>4): 324; chains: 1; bounding box: 76×41×42 Å

Nearest PDB structures (foldseek):
  2r2c-assembly1_B  TM=5.288E-01  e=7.632E-02  Porphyromonas gingivalis W83
  6aox-assembly2_B  TM=3.781E-01  e=1.455E-02  Escherichia coli UTI89
  2r2c-assembly1_A  TM=5.462E-01  e=1.300E-01  Porphyromonas gingivalis W83
  5emw-assembly1_A  TM=3.290E-01  e=2.478E-02  Homo sapiens
  8sm1-assembly1_G  TM=3.470E-01  e=1.155E-01  Human herpesvirus 4 strain B95-8

Sequence (173 aa):
MKNKNIKKIIVSFMLFITTSLTIIGLGYYKNSLSKETAAFNLKLNDKKVNTIIYDVANEGIPKRIVQPGKITVSTGHGVGIINDTNKTILVQVKAQNFACDVDIDSTDKSFDKESGTFTKPIQTGKGVNLNITFNIPRKNIGDKSVSSGEIVFSEINTGELINSVPIEIINSK